Protein AF-A0A1Y2VCK8-F1 (afdb_monomer)

Secondary structure (DSSP, 8-state):
-HHHHH-SSSS-HHHH-TTHHHHHHHHHHH---HHHHHHHHHHHHHHHHHHHHHHHHHTT-S---SSHHHHHHHH--HHHHHHHHHHHHHHHHHHHHHHHHHT-

Nearest PDB structures (foldseek):
  8w7m-assembly1_C  TM=9.340E-01  e=1.234E-04  Saccharomyces cerevisiae S288C
  6skl-assembly1_C  TM=9.310E-01  e=1.724E-04  Saccharomyces cerevisiae S288C
  7pmn-assembly1_C  TM=9.260E-01  e=1.928E-04  Saccharomyces cerevisiae
  8w7s-assembly1_C  TM=9.268E-01  e=3.010E-04  Saccharomyces cerevisiae S288C
  8kg8-assembly1_C  TM=9.090E-01  e=3.010E-04  Saccharomyces cerevisiae S288C

Structure (mmCIF, N/CA/C/O backbone):
data_AF-A0A1Y2VCK8-F1
#
_entry.id   AF-A0A1Y2VCK8-F1
#
loop_
_atom_site.group_PDB
_atom_site.id
_atom_site.type_symbol
_atom_site.label_atom_id
_atom_site.label_alt_id
_atom_site.label_comp_id
_atom_site.label_asym_id
_atom_site.label_entity_id
_atom_site.label_seq_id
_atom_site.pdbx_PDB_ins_code
_atom_site.Cartn_x
_atom_site.Cartn_y
_atom_site.Cartn_z
_atom_site.occupancy
_atom_site.B_iso_or_equiv
_atom_site.auth_seq_id
_atom_site.auth_comp_id
_atom_site.auth_asym_id
_atom_site.auth_atom_id
_atom_site.pdbx_PDB_model_num
ATOM 1 N N . MET A 1 1 ? -9.717 1.922 11.984 1.00 72.38 1 MET A N 1
ATOM 2 C CA . MET A 1 1 ? -9.656 0.465 11.703 1.00 72.38 1 MET A CA 1
ATOM 3 C C . MET A 1 1 ? -10.743 -0.036 10.756 1.00 72.38 1 MET A C 1
ATOM 5 O O . MET A 1 1 ? -10.423 -0.845 9.897 1.00 72.38 1 MET A O 1
ATOM 9 N N . SER A 1 2 ? -11.993 0.435 10.846 1.00 80.75 2 SER A N 1
ATOM 10 C CA . SER A 1 2 ? -13.090 -0.037 9.977 1.00 80.75 2 SER A CA 1
ATOM 11 C C . SER A 1 2 ? -12.827 0.151 8.476 1.00 80.75 2 SER A C 1
ATOM 13 O O . SER A 1 2 ? -13.106 -0.757 7.704 1.00 80.75 2 SER A O 1
ATOM 15 N N . ALA A 1 3 ? -12.199 1.262 8.072 1.00 82.44 3 ALA A N 1
ATOM 16 C CA . ALA A 1 3 ? -11.801 1.486 6.678 1.00 82.44 3 ALA A CA 1
ATOM 17 C C . ALA A 1 3 ? -10.787 0.438 6.175 1.00 82.44 3 ALA A C 1
ATOM 19 O O . ALA A 1 3 ? -10.984 -0.148 5.120 1.00 82.44 3 ALA A O 1
ATOM 20 N N . LEU A 1 4 ? -9.763 0.118 6.979 1.00 82.88 4 LEU A N 1
ATOM 21 C CA . LEU A 1 4 ? -8.759 -0.906 6.645 1.00 82.88 4 LEU A CA 1
ATOM 22 C C . LEU A 1 4 ? -9.349 -2.323 6.603 1.00 82.88 4 LEU A C 1
ATOM 24 O O . LEU A 1 4 ? -8.869 -3.169 5.853 1.00 82.88 4 LEU A O 1
ATOM 28 N N . LYS A 1 5 ? -10.385 -2.589 7.409 1.00 82.94 5 LYS A N 1
ATOM 29 C CA . LYS A 1 5 ? -11.135 -3.851 7.355 1.00 82.94 5 LYS A CA 1
ATOM 30 C C . LYS A 1 5 ? -11.934 -3.987 6.057 1.00 82.94 5 LYS A C 1
ATOM 32 O O . LYS A 1 5 ? -12.003 -5.098 5.534 1.00 82.94 5 LYS A O 1
ATOM 37 N N . ALA A 1 6 ? -12.541 -2.892 5.592 1.00 87.12 6 ALA A N 1
ATOM 38 C CA . ALA A 1 6 ? -13.384 -2.858 4.401 1.00 87.12 6 ALA A CA 1
ATOM 39 C C . ALA A 1 6 ? -12.552 -2.955 3.116 1.00 87.12 6 ALA A C 1
ATOM 41 O O . ALA A 1 6 ? -12.690 -3.926 2.377 1.00 87.12 6 ALA A O 1
ATOM 42 N N . ASP A 1 7 ? -11.655 -1.994 2.891 1.00 84.44 7 ASP A N 1
ATOM 43 C CA . ASP A 1 7 ? -10.712 -2.029 1.778 1.00 84.44 7 ASP A CA 1
ATOM 44 C C . ASP A 1 7 ? -9.388 -1.339 2.157 1.00 84.44 7 ASP A C 1
ATOM 46 O O . ASP A 1 7 ? -9.331 -0.111 2.272 1.00 84.44 7 ASP A O 1
ATOM 50 N N . PRO A 1 8 ? -8.294 -2.101 2.336 1.00 85.69 8 PRO A N 1
ATOM 51 C CA . PRO A 1 8 ? -6.989 -1.534 2.652 1.00 85.69 8 PRO A CA 1
ATOM 52 C C . PRO A 1 8 ? -6.348 -0.765 1.481 1.00 85.69 8 PRO A C 1
ATOM 54 O O . PRO A 1 8 ? -5.394 -0.016 1.700 1.00 85.69 8 PRO A O 1
ATOM 57 N N . ARG A 1 9 ? -6.827 -0.937 0.244 1.00 83.19 9 ARG A N 1
ATOM 58 C CA . ARG A 1 9 ? -6.253 -0.303 -0.957 1.00 83.19 9 ARG A CA 1
ATOM 59 C C . ARG A 1 9 ? -6.696 1.143 -1.115 1.00 83.19 9 ARG A C 1
ATOM 61 O O . ARG A 1 9 ? -5.896 1.987 -1.500 1.00 83.19 9 ARG A O 1
ATOM 68 N N . ALA A 1 10 ? -7.946 1.425 -0.760 1.00 82.88 10 ALA A N 1
ATOM 69 C CA . ALA A 1 10 ? -8.547 2.750 -0.868 1.00 82.88 10 ALA A CA 1
ATOM 70 C C . ALA A 1 10 ? -8.017 3.761 0.168 1.00 82.88 10 ALA A C 1
ATOM 72 O O . ALA A 1 10 ? -8.310 4.950 0.075 1.00 82.88 10 ALA A O 1
ATOM 73 N N . VAL A 1 11 ? -7.256 3.307 1.172 1.00 83.94 11 VAL A N 1
ATOM 74 C CA . VAL A 1 11 ? -6.762 4.164 2.256 1.00 83.94 11 VAL A CA 1
ATOM 75 C C . VAL A 1 11 ? -5.328 4.635 1.966 1.00 83.94 11 VAL A C 1
ATOM 77 O O . VAL A 1 11 ? -4.427 3.795 1.853 1.00 83.94 11 VAL A O 1
ATOM 80 N N . PRO A 1 12 ? -5.065 5.955 1.903 1.00 83.44 12 PRO A N 1
ATOM 81 C CA . PRO A 1 12 ? -3.707 6.486 1.840 1.00 83.44 12 PRO A CA 1
ATOM 82 C C . PRO A 1 12 ? -3.049 6.384 3.223 1.00 83.44 12 PRO A C 1
ATOM 84 O O . PRO A 1 12 ? -3.296 7.193 4.117 1.00 83.44 12 PRO A O 1
ATOM 87 N N . LEU A 1 13 ? -2.213 5.359 3.423 1.00 86.69 13 LEU A N 1
ATOM 88 C CA . LEU A 1 13 ? -1.582 5.096 4.724 1.00 86.69 13 LEU A CA 1
ATOM 89 C C . LEU A 1 13 ? -0.625 6.212 5.145 1.00 86.69 13 LEU A C 1
ATOM 91 O O . LEU A 1 13 ? -0.551 6.531 6.331 1.00 86.69 13 LEU A O 1
ATOM 95 N N . ARG A 1 14 ? 0.052 6.846 4.181 1.00 87.44 14 ARG A N 1
ATOM 96 C CA . ARG A 1 14 ? 0.970 7.956 4.458 1.00 87.44 14 ARG A CA 1
ATOM 97 C C . ARG A 1 14 ? 0.280 9.163 5.098 1.00 87.44 14 ARG A C 1
ATOM 99 O O . ARG A 1 14 ? 0.894 9.807 5.942 1.00 87.44 14 ARG A O 1
ATOM 106 N N . ASP A 1 15 ? -0.981 9.423 4.749 1.00 87.56 15 ASP A N 1
ATOM 107 C CA . ASP A 1 15 ? -1.764 10.523 5.329 1.00 87.56 15 ASP A CA 1
ATOM 108 C C . ASP A 1 15 ? -2.142 10.240 6.799 1.00 87.56 15 ASP A C 1
ATOM 110 O O . ASP A 1 15 ? -2.418 11.164 7.558 1.00 87.56 15 ASP A O 1
ATOM 114 N N . GLN A 1 16 ? -2.136 8.968 7.221 1.00 87.12 16 GLN A N 1
ATOM 115 C CA . GLN A 1 16 ? -2.359 8.568 8.617 1.00 87.12 16 GLN A CA 1
ATOM 116 C C . GLN A 1 16 ? -1.057 8.585 9.427 1.00 87.12 16 GLN A C 1
ATOM 118 O O . GLN A 1 16 ? -1.021 9.066 10.556 1.00 87.12 16 GLN A O 1
ATOM 123 N N . SER A 1 17 ? 0.016 8.019 8.872 1.00 87.88 17 SER A N 1
ATOM 124 C CA . SER A 1 17 ? 1.356 8.054 9.455 1.00 87.88 17 SER A CA 1
ATOM 125 C C . SER A 1 17 ? 2.397 7.669 8.412 1.00 87.88 17 SER A C 1
ATOM 127 O O . SER A 1 17 ? 2.229 6.707 7.663 1.00 87.88 17 SER A O 1
ATOM 129 N N . HIS A 1 18 ? 3.532 8.363 8.423 1.00 89.50 18 HIS A N 1
ATOM 130 C CA . HIS A 1 18 ? 4.657 8.042 7.546 1.00 89.50 18 HIS A CA 1
ATOM 131 C C . HIS A 1 18 ? 5.255 6.654 7.840 1.00 89.50 18 HIS A C 1
ATOM 133 O O . HIS A 1 18 ? 5.775 6.019 6.927 1.00 89.50 18 HIS A O 1
ATOM 139 N N . ASN A 1 19 ? 5.154 6.190 9.092 1.00 90.50 19 ASN A N 1
ATOM 140 C CA . ASN A 1 19 ? 5.698 4.919 9.581 1.00 90.50 19 ASN A CA 1
ATOM 141 C C . ASN A 1 19 ? 4.575 4.026 10.130 1.00 90.50 19 ASN A C 1
ATOM 143 O O . ASN A 1 19 ? 4.687 3.483 11.231 1.00 90.50 19 ASN A O 1
ATOM 147 N N . PHE A 1 2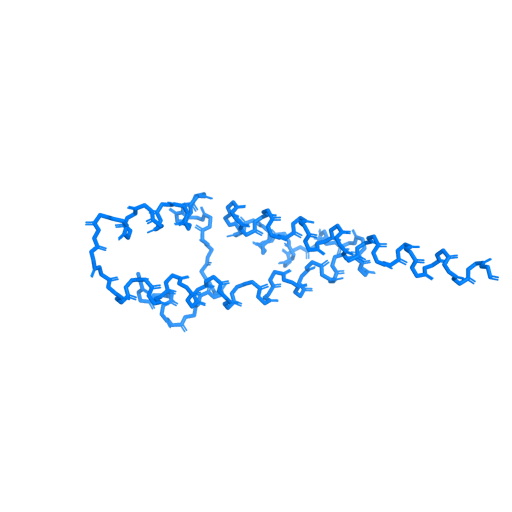0 ? 3.458 3.924 9.406 1.00 91.00 20 PHE A N 1
ATOM 148 C CA . PHE A 1 20 ? 2.237 3.270 9.882 1.00 91.00 20 PHE A CA 1
ATOM 149 C C . PHE A 1 20 ? 2.481 1.840 10.393 1.00 91.00 20 PHE A C 1
ATOM 151 O O . PHE A 1 20 ? 2.067 1.509 11.505 1.00 91.00 20 PHE A O 1
ATOM 158 N N . TYR A 1 21 ? 3.203 1.004 9.636 1.00 90.50 21 TYR A N 1
ATOM 159 C CA . TYR A 1 21 ? 3.480 -0.374 10.058 1.00 90.50 21 TYR A CA 1
ATOM 160 C C . TYR A 1 21 ? 4.506 -0.459 11.188 1.00 90.50 21 TYR A C 1
ATOM 162 O O . TYR A 1 21 ? 4.344 -1.292 12.075 1.00 90.50 21 TYR A O 1
ATOM 170 N N . GLY A 1 22 ? 5.508 0.424 11.208 1.00 90.25 22 GLY A N 1
ATOM 171 C CA . GLY A 1 22 ? 6.483 0.483 12.301 1.00 90.25 22 GLY A CA 1
ATOM 172 C C . GLY A 1 22 ? 5.860 0.924 13.630 1.00 90.25 22 GLY A C 1
ATOM 173 O O . GLY A 1 22 ? 6.194 0.388 14.685 1.00 90.25 22 GLY A O 1
ATOM 174 N N . LEU A 1 23 ? 4.912 1.864 13.588 1.00 87.81 23 LEU A N 1
ATOM 175 C CA . LEU A 1 23 ? 4.125 2.245 14.760 1.00 87.81 23 LEU A CA 1
ATOM 176 C C . LEU A 1 23 ? 3.184 1.108 15.176 1.00 87.81 23 LEU A C 1
ATOM 178 O O . LEU A 1 23 ? 3.124 0.763 16.354 1.00 87.81 23 LEU A O 1
ATOM 182 N N . GLY A 1 24 ? 2.500 0.493 14.208 1.00 86.56 24 GLY A N 1
ATOM 183 C CA . GLY A 1 24 ? 1.605 -0.637 14.443 1.00 86.56 24 GLY A CA 1
ATOM 184 C C . GLY A 1 24 ? 2.311 -1.834 15.080 1.00 86.56 24 GLY A C 1
ATOM 185 O O . GLY A 1 24 ? 1.772 -2.421 16.011 1.00 86.56 24 GLY A O 1
ATOM 186 N N . SER A 1 25 ? 3.533 -2.167 14.654 1.00 87.62 25 SER A N 1
ATOM 187 C CA . SER A 1 25 ? 4.297 -3.270 15.247 1.00 87.62 25 SER A CA 1
ATOM 188 C C . SER A 1 25 ? 4.673 -2.989 16.701 1.00 87.62 25 SER A C 1
ATOM 190 O O . SER A 1 25 ? 4.488 -3.849 17.550 1.00 87.62 25 SER A O 1
ATOM 192 N N . ARG A 1 26 ? 5.122 -1.765 17.014 1.00 88.19 26 ARG A N 1
ATOM 193 C CA . ARG A 1 26 ? 5.441 -1.371 18.397 1.00 88.19 26 ARG A CA 1
ATOM 194 C C . ARG A 1 26 ? 4.206 -1.316 19.286 1.00 88.19 26 ARG A C 1
ATOM 196 O O . ARG A 1 26 ? 4.279 -1.668 20.455 1.00 88.19 26 ARG A O 1
ATOM 203 N N . MET A 1 27 ? 3.075 -0.883 18.737 1.00 85.25 27 MET A N 1
ATOM 204 C CA . MET A 1 27 ? 1.802 -0.888 19.451 1.00 85.25 27 MET A CA 1
ATOM 205 C C . MET A 1 27 ? 1.362 -2.319 19.783 1.00 85.25 27 MET A C 1
ATOM 207 O O . MET A 1 27 ? 0.909 -2.567 20.893 1.00 85.25 27 MET A O 1
ATOM 211 N N . LEU A 1 28 ? 1.546 -3.268 18.863 1.00 84.19 28 LEU A N 1
ATOM 212 C CA . LEU A 1 28 ? 1.245 -4.684 19.098 1.00 84.19 28 LEU A CA 1
ATOM 213 C C . LEU A 1 28 ? 2.144 -5.339 20.155 1.00 84.19 28 LEU A C 1
ATOM 215 O O . LEU A 1 28 ? 1.700 -6.275 20.810 1.00 84.19 28 LEU A O 1
ATOM 219 N N . ASP A 1 29 ? 3.374 -4.851 20.341 1.00 84.62 29 ASP A N 1
ATOM 220 C CA . ASP A 1 29 ? 4.253 -5.323 21.422 1.00 84.62 29 ASP A CA 1
ATOM 221 C C . ASP A 1 29 ? 3.714 -4.931 22.814 1.00 84.62 29 ASP A C 1
ATOM 223 O O . ASP A 1 29 ? 4.036 -5.574 23.810 1.00 84.62 29 ASP A O 1
ATOM 227 N N . VAL A 1 30 ? 2.910 -3.862 22.888 1.00 85.94 30 VAL A N 1
ATOM 228 C CA . VAL A 1 30 ? 2.369 -3.304 24.140 1.00 85.94 30 VAL A CA 1
ATOM 229 C C . VAL A 1 30 ? 0.925 -3.748 24.387 1.00 85.94 30 VAL A C 1
ATOM 231 O O . VAL A 1 30 ? 0.530 -3.954 25.533 1.00 85.94 30 VAL A O 1
ATOM 234 N N . PHE A 1 31 ? 0.132 -3.901 23.326 1.00 78.94 31 PHE A N 1
ATOM 235 C CA . PHE A 1 31 ? -1.281 -4.267 23.392 1.00 78.94 31 PHE A CA 1
ATOM 236 C C . PHE A 1 31 ? -1.515 -5.631 22.733 1.00 78.94 31 PHE A C 1
ATOM 238 O O . PHE A 1 31 ? -1.333 -5.785 21.525 1.00 78.94 31 PHE A O 1
ATOM 245 N N . GLU A 1 32 ? -2.011 -6.612 23.493 1.00 76.94 32 GLU A N 1
ATOM 246 C CA . GLU A 1 32 ? -2.328 -7.964 22.994 1.00 76.94 32 GLU A CA 1
ATOM 247 C C . GLU A 1 32 ? -3.643 -8.034 22.182 1.00 76.94 32 GLU A C 1
ATOM 249 O O . GLU A 1 32 ? -4.444 -8.968 22.288 1.00 76.94 32 GLU A O 1
ATOM 254 N N . GLU A 1 33 ? -3.889 -7.054 21.315 1.00 83.81 33 GLU A N 1
ATOM 255 C CA . GLU A 1 33 ? -5.076 -7.018 20.462 1.00 83.81 33 GLU A CA 1
ATOM 256 C C . GLU A 1 33 ? -4.872 -7.849 19.188 1.00 83.81 33 GLU A C 1
ATOM 258 O O . GLU A 1 33 ? -4.473 -7.367 18.120 1.00 83.81 33 GLU A O 1
ATOM 263 N N . ARG A 1 34 ? -5.195 -9.145 19.284 1.00 84.19 34 ARG A N 1
ATOM 264 C CA . ARG A 1 34 ? -5.077 -10.110 18.171 1.00 84.19 34 ARG A CA 1
ATOM 265 C C . ARG A 1 34 ? -5.808 -9.667 16.903 1.00 84.19 34 ARG A C 1
ATOM 267 O O . ARG A 1 34 ? -5.350 -9.955 15.796 1.00 84.19 34 ARG A O 1
ATOM 274 N N . GLU A 1 35 ? -6.925 -8.964 17.060 1.00 86.88 35 GLU A N 1
ATOM 275 C CA . GLU A 1 35 ? -7.720 -8.460 15.944 1.00 86.88 35 GLU A CA 1
ATOM 276 C C . GLU A 1 35 ? -6.974 -7.376 15.150 1.00 86.88 35 GLU A C 1
ATOM 278 O O . GLU A 1 35 ? -6.893 -7.454 13.923 1.00 86.88 35 GLU A O 1
ATOM 283 N N . ILE A 1 36 ? -6.346 -6.415 15.835 1.00 85.06 36 ILE A N 1
ATOM 284 C CA . ILE A 1 36 ? -5.507 -5.378 15.213 1.00 85.06 36 ILE A CA 1
ATOM 285 C C . ILE A 1 36 ? -4.350 -6.017 14.447 1.00 85.06 36 ILE A C 1
ATOM 287 O O . ILE A 1 36 ? -4.068 -5.648 13.305 1.00 85.06 36 ILE A O 1
ATOM 291 N N . CYS A 1 37 ? -3.736 -7.038 15.041 1.00 85.81 37 CYS A N 1
ATOM 292 C CA . CYS A 1 37 ? -2.634 -7.781 14.445 1.00 85.81 37 CYS A CA 1
ATOM 293 C C . CYS A 1 37 ? -3.047 -8.508 13.151 1.00 85.81 37 CYS A C 1
ATOM 295 O O . CYS 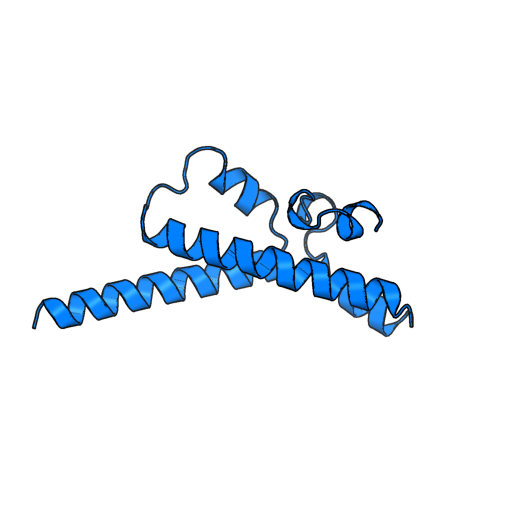A 1 37 ? -2.297 -8.565 12.172 1.00 85.81 37 CYS A O 1
ATOM 297 N N . ALA A 1 38 ? -4.260 -9.067 13.114 1.00 88.56 38 ALA A N 1
ATOM 298 C CA . ALA A 1 38 ? -4.820 -9.678 11.910 1.00 88.56 38 ALA A CA 1
ATOM 299 C C . ALA A 1 38 ? -5.110 -8.637 10.817 1.00 88.56 38 ALA A C 1
ATOM 301 O O . ALA A 1 38 ? -4.776 -8.871 9.654 1.00 88.56 38 ALA A O 1
ATOM 302 N N . ILE A 1 39 ? -5.670 -7.481 11.190 1.00 90.38 39 ILE A N 1
ATOM 303 C CA . ILE A 1 39 ? -5.958 -6.388 10.253 1.00 90.38 39 ILE A CA 1
ATOM 304 C C . ILE A 1 39 ? -4.657 -5.887 9.639 1.00 90.38 39 ILE A C 1
ATOM 306 O O . ILE A 1 39 ? -4.531 -5.951 8.425 1.00 90.38 39 ILE A O 1
ATOM 310 N N . LEU A 1 40 ? -3.666 -5.488 10.444 1.00 89.19 40 LEU A N 1
ATOM 311 C CA . LEU A 1 40 ? -2.392 -4.946 9.956 1.00 89.19 40 LEU A CA 1
ATOM 312 C C . LEU A 1 40 ? -1.686 -5.891 8.975 1.00 89.19 40 LEU A C 1
ATOM 314 O O . LEU A 1 40 ? -1.248 -5.449 7.909 1.00 89.19 40 LEU A O 1
ATOM 318 N N . ARG A 1 41 ? -1.643 -7.195 9.284 1.00 88.81 41 ARG A N 1
ATOM 319 C CA . ARG A 1 41 ? -1.085 -8.211 8.376 1.00 88.81 41 ARG A CA 1
ATOM 320 C C . ARG A 1 41 ? -1.869 -8.306 7.071 1.00 88.81 41 ARG A C 1
ATOM 322 O O . ARG A 1 41 ? -1.261 -8.296 6.002 1.00 88.81 41 ARG A O 1
ATOM 329 N N . LYS A 1 42 ? -3.204 -8.361 7.136 1.00 90.94 42 LYS A N 1
ATOM 330 C CA . LYS A 1 42 ? -4.061 -8.394 5.942 1.00 90.94 42 LYS A CA 1
ATOM 331 C C . LYS A 1 42 ? -3.861 -7.144 5.082 1.00 90.94 42 LYS A C 1
ATOM 333 O O . LYS A 1 42 ? -3.740 -7.273 3.863 1.00 90.94 42 LYS A O 1
ATOM 338 N N . THR A 1 43 ? -3.789 -5.964 5.700 1.00 91.50 43 THR A N 1
ATOM 339 C CA . THR A 1 43 ? -3.540 -4.687 5.020 1.00 91.50 43 THR A CA 1
ATOM 340 C C . THR A 1 43 ? -2.225 -4.745 4.250 1.00 91.50 43 THR A C 1
ATOM 342 O O . THR A 1 43 ? -2.213 -4.473 3.053 1.00 91.50 43 THR A O 1
ATOM 345 N N . PHE A 1 44 ? -1.142 -5.158 4.918 1.00 90.56 44 PHE A N 1
ATOM 346 C CA . PHE A 1 44 ? 0.192 -5.225 4.321 1.00 90.56 44 PHE A CA 1
ATOM 347 C C . PHE A 1 44 ? 0.248 -6.200 3.142 1.00 90.56 44 PHE A C 1
ATOM 349 O O . PHE A 1 44 ? 0.685 -5.828 2.059 1.00 90.56 44 PHE A O 1
ATOM 356 N N . VAL A 1 45 ? -0.259 -7.427 3.309 1.00 91.75 45 VAL A N 1
ATOM 357 C CA . VAL A 1 45 ? -0.245 -8.438 2.235 1.00 91.75 45 VAL A CA 1
ATOM 358 C C . VAL A 1 45 ? -1.075 -7.987 1.032 1.00 91.75 45 VAL A C 1
ATOM 360 O O . VAL A 1 45 ? -0.632 -8.126 -0.105 1.00 91.75 45 VAL A O 1
ATOM 363 N N . THR A 1 46 ? -2.259 -7.414 1.267 1.00 92.06 46 THR A N 1
ATOM 364 C CA . THR A 1 46 ? -3.147 -6.971 0.180 1.00 92.06 46 THR A CA 1
ATOM 365 C C . THR A 1 46 ? -2.505 -5.856 -0.642 1.00 92.06 46 THR A C 1
ATOM 367 O O . THR A 1 46 ? -2.531 -5.907 -1.870 1.00 92.06 46 THR A O 1
ATOM 370 N N . ARG A 1 47 ? -1.884 -4.881 0.031 1.00 91.62 47 ARG A N 1
ATOM 371 C CA . ARG A 1 47 ? -1.225 -3.741 -0.617 1.00 91.62 47 ARG A CA 1
ATOM 372 C C . ARG A 1 47 ? 0.114 -4.119 -1.251 1.00 91.62 47 ARG A C 1
ATOM 374 O O . ARG A 1 47 ? 0.459 -3.577 -2.296 1.00 91.62 47 ARG A O 1
ATOM 381 N N . ALA A 1 48 ? 0.834 -5.101 -0.703 1.00 90.94 48 ALA A N 1
ATOM 382 C CA . ALA A 1 48 ? 2.072 -5.620 -1.287 1.00 90.94 48 ALA A CA 1
ATOM 383 C C . ALA A 1 48 ? 1.871 -6.189 -2.703 1.00 90.94 48 ALA A C 1
ATOM 385 O O . ALA A 1 48 ? 2.739 -6.021 -3.560 1.00 90.94 48 ALA A O 1
ATOM 386 N N . VAL A 1 49 ? 0.718 -6.814 -2.972 1.00 89.88 49 VAL A N 1
ATOM 387 C CA . VAL A 1 49 ? 0.359 -7.286 -4.322 1.00 89.88 49 VAL A CA 1
ATOM 388 C C . VAL A 1 49 ? 0.261 -6.114 -5.300 1.00 89.88 49 VAL A C 1
ATOM 390 O O . VAL A 1 49 ? 0.808 -6.184 -6.402 1.00 89.8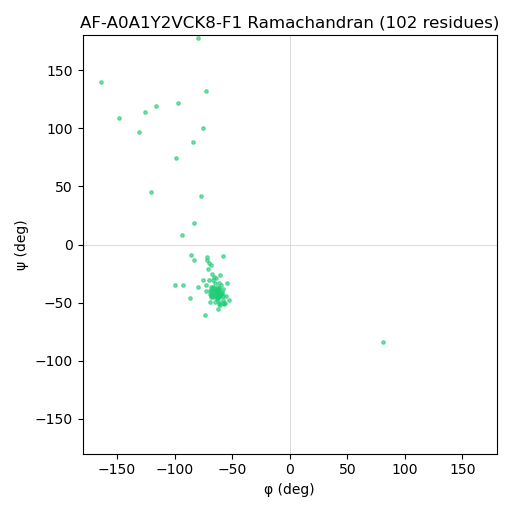8 49 VAL A O 1
ATOM 393 N N . ASP 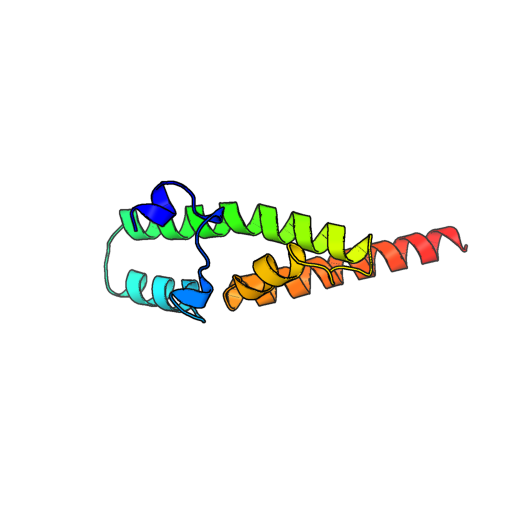A 1 50 ? -0.376 -5.018 -4.888 1.00 88.12 50 ASP A N 1
ATOM 394 C CA . ASP A 1 50 ? -0.513 -3.831 -5.732 1.00 88.12 50 ASP A CA 1
ATOM 395 C C . ASP A 1 50 ? 0.840 -3.144 -5.933 1.00 88.12 50 ASP A C 1
ATOM 397 O O . ASP A 1 50 ? 1.165 -2.748 -7.051 1.00 88.12 50 ASP A O 1
ATOM 401 N N . ILE A 1 51 ? 1.673 -3.070 -4.890 1.00 89.75 51 ILE A N 1
ATOM 402 C CA . ILE A 1 51 ? 3.047 -2.552 -4.974 1.00 89.75 51 ILE A CA 1
ATOM 403 C C . ILE A 1 51 ? 3.858 -3.346 -6.000 1.00 89.75 51 ILE A C 1
ATOM 405 O O . ILE A 1 51 ? 4.496 -2.747 -6.864 1.00 89.75 51 ILE A O 1
ATOM 409 N N . ALA A 1 52 ? 3.808 -4.679 -5.953 1.00 86.94 52 ALA A N 1
ATOM 410 C CA . ALA A 1 52 ? 4.515 -5.529 -6.908 1.00 86.94 52 ALA A CA 1
ATOM 411 C C . ALA A 1 52 ? 4.014 -5.325 -8.348 1.00 86.94 52 ALA A C 1
ATOM 413 O O . ALA A 1 52 ? 4.813 -5.286 -9.287 1.00 86.94 52 ALA A O 1
ATOM 414 N N . LEU A 1 53 ? 2.700 -5.154 -8.530 1.00 86.31 53 LEU A N 1
ATOM 415 C CA . LEU A 1 53 ? 2.108 -4.868 -9.835 1.00 86.31 53 LEU A CA 1
ATOM 416 C C . LEU A 1 53 ? 2.592 -3.520 -10.393 1.00 86.31 53 LEU A C 1
ATOM 418 O O . LEU A 1 53 ? 2.983 -3.451 -11.559 1.00 86.31 53 LEU A O 1
ATOM 422 N N . HIS A 1 54 ? 2.600 -2.468 -9.571 1.00 85.25 54 HIS A N 1
ATOM 423 C CA . HIS A 1 54 ? 3.072 -1.140 -9.973 1.00 85.25 54 HIS A CA 1
ATOM 424 C C . HIS A 1 54 ? 4.584 -1.124 -10.218 1.00 85.25 54 HIS A C 1
ATOM 426 O O . HIS A 1 54 ? 5.028 -0.540 -11.203 1.00 85.25 54 HIS A O 1
ATOM 432 N N . ALA A 1 55 ? 5.372 -1.821 -9.397 1.00 84.94 55 ALA A N 1
ATOM 433 C CA . ALA A 1 55 ? 6.820 -1.930 -9.570 1.00 84.94 55 ALA A CA 1
ATOM 434 C C . ALA A 1 55 ? 7.198 -2.594 -10.905 1.00 84.94 55 ALA A C 1
ATOM 436 O O . ALA A 1 55 ? 8.132 -2.146 -11.575 1.00 84.94 55 ALA A O 1
ATOM 437 N N . ARG A 1 56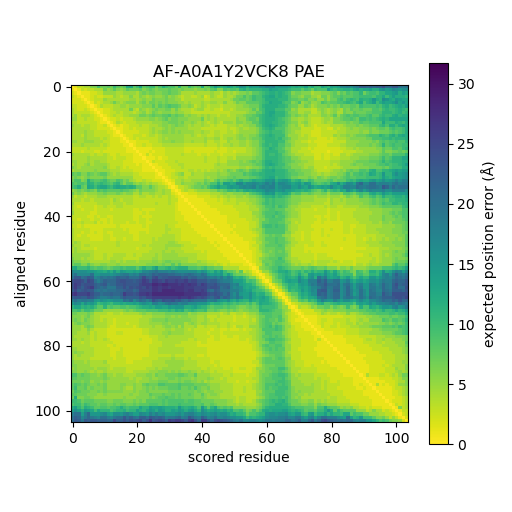 ? 6.438 -3.619 -11.322 1.00 78.06 56 ARG A N 1
ATOM 438 C CA . ARG A 1 56 ? 6.611 -4.275 -12.626 1.00 78.06 56 ARG A CA 1
ATOM 439 C C . ARG A 1 56 ? 6.238 -3.370 -13.796 1.00 78.06 56 ARG A C 1
ATOM 441 O O . ARG A 1 56 ? 6.981 -3.311 -14.771 1.00 78.06 56 ARG A O 1
ATOM 448 N N . LYS A 1 57 ? 5.109 -2.661 -13.699 1.00 75.25 57 LYS A N 1
ATOM 449 C CA . LYS A 1 57 ? 4.656 -1.717 -14.736 1.00 75.25 57 LYS A CA 1
ATOM 450 C C . LYS A 1 57 ? 5.624 -0.544 -14.904 1.00 75.25 57 LYS A C 1
ATOM 452 O O . LYS A 1 57 ? 5.945 -0.195 -16.032 1.00 75.25 57 LYS A O 1
ATOM 457 N N . ALA A 1 58 ? 6.183 -0.038 -13.806 1.00 62.91 58 ALA A N 1
ATOM 458 C CA . ALA A 1 58 ? 7.198 1.013 -13.826 1.00 62.91 58 ALA A CA 1
ATOM 459 C C . ALA A 1 58 ? 8.483 0.624 -14.587 1.00 62.91 58 ALA A C 1
ATOM 461 O O . ALA A 1 58 ? 9.179 1.491 -15.095 1.00 62.91 58 ALA A O 1
ATOM 462 N N . GLY A 1 59 ? 8.825 -0.668 -14.680 1.00 54.41 59 GLY A N 1
ATOM 463 C CA . GLY A 1 59 ? 9.947 -1.139 -15.512 1.00 54.41 59 GLY A CA 1
ATOM 464 C C . GLY A 1 59 ? 9.596 -1.342 -16.998 1.00 54.41 59 GLY A C 1
ATOM 465 O O . GLY A 1 59 ? 10.488 -1.534 -17.833 1.00 54.41 59 GLY A O 1
ATOM 466 N N . ALA A 1 60 ? 8.302 -1.345 -17.334 1.00 48.41 60 ALA A N 1
ATOM 467 C CA . ALA A 1 60 ? 7.792 -1.519 -18.694 1.00 48.41 60 ALA A CA 1
ATOM 468 C C . ALA A 1 60 ? 7.568 -0.176 -19.406 1.00 48.41 60 ALA A C 1
ATOM 470 O O . ALA A 1 60 ? 7.809 -0.078 -20.605 1.00 48.41 60 ALA A O 1
ATOM 471 N N . THR A 1 61 ? 7.162 0.848 -18.6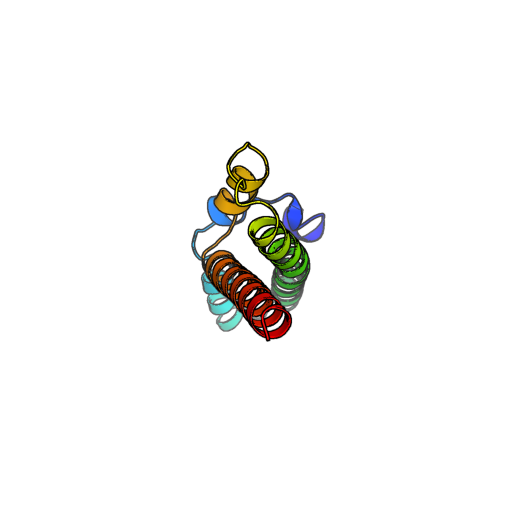61 1.00 46.16 61 THR A N 1
ATOM 472 C CA . THR A 1 61 ? 7.007 2.227 -19.125 1.00 46.16 61 THR A CA 1
ATOM 473 C C . THR A 1 61 ? 7.822 3.122 -18.202 1.00 46.16 61 THR A C 1
ATOM 475 O O . THR A 1 61 ? 7.482 3.251 -17.029 1.00 46.16 61 THR A O 1
ATOM 478 N N . GLU A 1 62 ? 8.881 3.751 -18.721 1.00 48.88 62 GLU A N 1
ATOM 479 C CA . GLU A 1 62 ? 9.668 4.782 -18.009 1.00 48.88 62 GLU A CA 1
ATOM 480 C C . GLU A 1 62 ? 8.805 5.980 -17.564 1.00 48.88 62 GLU A C 1
ATOM 482 O O . GLU A 1 62 ? 9.232 6.812 -16.770 1.00 48.88 62 GLU A O 1
ATOM 487 N N . ASP A 1 63 ? 7.561 6.024 -18.036 1.00 46.75 63 ASP A N 1
ATOM 488 C CA . ASP A 1 63 ? 6.560 7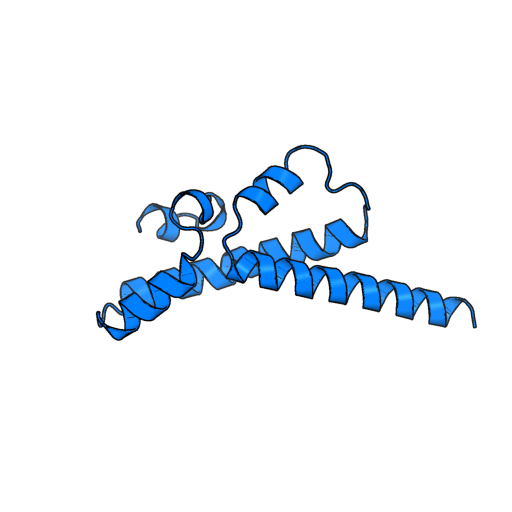.033 -17.760 1.00 46.75 63 ASP A CA 1
ATOM 489 C C . ASP A 1 63 ? 5.581 6.565 -16.664 1.00 46.75 63 ASP A C 1
ATOM 491 O O . ASP A 1 63 ? 4.435 6.195 -16.911 1.00 46.75 63 ASP A O 1
ATOM 495 N N . MET A 1 64 ? 6.037 6.553 -15.410 1.00 50.19 64 MET A N 1
ATOM 496 C CA . MET A 1 64 ? 5.132 6.552 -14.243 1.00 50.19 64 MET A CA 1
ATOM 497 C C . MET A 1 64 ? 4.657 7.981 -13.901 1.00 50.19 64 MET A C 1
ATOM 499 O O . MET A 1 64 ? 4.213 8.226 -12.780 1.00 50.19 64 MET A O 1
ATOM 503 N N . GLY A 1 65 ? 4.778 8.921 -14.845 1.00 45.25 65 GLY A N 1
ATOM 504 C CA . GLY A 1 65 ? 4.710 10.363 -14.619 1.00 45.25 65 GLY A CA 1
ATOM 505 C C . GLY A 1 65 ? 3.349 11.032 -14.802 1.00 45.25 65 GLY A C 1
ATOM 506 O O . GLY A 1 65 ? 3.300 12.255 -14.778 1.00 45.25 65 GLY A O 1
ATOM 507 N N . VAL A 1 66 ? 2.236 10.308 -14.990 1.00 43.38 66 VAL A N 1
ATOM 508 C CA . VAL A 1 66 ? 0.936 10.983 -15.187 1.00 43.38 66 VAL A CA 1
ATOM 509 C C . VAL A 1 66 ? -0.164 10.409 -14.287 1.00 43.38 66 VAL A C 1
ATOM 511 O O . VAL A 1 66 ? -0.812 9.408 -14.595 1.00 43.38 66 VAL A O 1
ATOM 514 N N . GLY A 1 67 ? -0.384 11.077 -13.149 1.00 56.25 67 GLY A N 1
ATOM 515 C CA . GLY A 1 67 ? -1.598 10.996 -12.326 1.00 56.25 67 GLY A CA 1
ATOM 516 C C . GLY A 1 67 ? -1.677 9.790 -11.387 1.00 56.25 67 GLY A C 1
ATOM 517 O O . GLY A 1 67 ? -1.336 9.877 -10.211 1.00 56.25 67 GLY A O 1
ATOM 518 N N . THR A 1 68 ? -2.130 8.637 -11.884 1.00 60.84 68 THR A N 1
ATOM 519 C CA . THR A 1 68 ? -2.477 7.485 -11.023 1.00 60.84 68 THR A CA 1
ATOM 520 C C . THR A 1 68 ? -1.275 6.808 -10.362 1.00 60.84 68 THR A C 1
ATOM 522 O O . THR A 1 68 ? -1.397 6.272 -9.261 1.00 60.84 68 THR A O 1
ATOM 525 N N . GLY A 1 69 ? -0.109 6.824 -11.017 1.00 68.56 69 GLY A N 1
ATOM 526 C CA . GLY A 1 69 ? 1.128 6.276 -10.453 1.00 68.56 69 GLY A CA 1
ATOM 527 C C . GLY A 1 69 ? 1.695 7.158 -9.340 1.00 68.56 69 GLY A C 1
ATOM 528 O O . GLY A 1 69 ? 2.129 6.646 -8.309 1.00 68.56 69 GLY A O 1
ATOM 529 N N . GLU A 1 70 ? 1.632 8.477 -9.515 1.00 74.75 70 GLU A N 1
ATOM 530 C CA . GLU A 1 70 ? 2.116 9.447 -8.532 1.00 74.75 70 GLU A CA 1
ATOM 531 C C . GLU A 1 70 ? 1.260 9.455 -7.268 1.00 74.75 70 GLU A C 1
ATOM 533 O O . GLU A 1 70 ? 1.812 9.416 -6.169 1.00 74.75 70 GLU A O 1
ATOM 538 N N . ASP A 1 71 ? -0.067 9.414 -7.401 1.00 80.00 71 ASP A N 1
ATOM 539 C CA . ASP A 1 71 ? -0.972 9.334 -6.250 1.00 80.00 71 ASP A CA 1
ATOM 540 C C . ASP A 1 71 ? -0.781 8.037 -5.457 1.00 80.00 71 ASP A C 1
ATOM 542 O O . ASP A 1 71 ? -0.741 8.058 -4.221 1.00 80.00 71 ASP A O 1
ATOM 546 N N . PHE A 1 72 ? -0.574 6.913 -6.154 1.00 83.00 72 PHE A N 1
ATOM 547 C CA . PHE A 1 72 ? -0.236 5.642 -5.518 1.00 83.00 72 PHE A CA 1
ATOM 548 C C . PHE A 1 72 ? 1.078 5.747 -4.736 1.00 83.00 72 PHE A C 1
ATOM 550 O O . PHE A 1 72 ? 1.110 5.441 -3.543 1.00 83.00 72 PHE A O 1
ATOM 557 N N . LEU A 1 73 ? 2.148 6.238 -5.375 1.00 83.75 73 LEU A N 1
ATOM 558 C CA . LEU A 1 73 ? 3.457 6.412 -4.741 1.00 83.75 73 LEU A CA 1
ATOM 559 C C . LEU A 1 73 ? 3.403 7.399 -3.573 1.00 83.75 73 LEU A C 1
ATOM 561 O O . LEU A 1 73 ? 4.049 7.168 -2.545 1.00 83.75 73 LEU A O 1
ATOM 565 N N . ARG A 1 74 ? 2.622 8.478 -3.692 1.00 85.38 74 ARG A N 1
ATOM 566 C CA . ARG A 1 74 ? 2.390 9.453 -2.624 1.00 85.38 74 ARG A CA 1
ATOM 567 C C . ARG A 1 74 ? 1.719 8.787 -1.428 1.00 85.38 74 ARG A C 1
ATOM 569 O O . ARG A 1 74 ? 2.159 9.040 -0.314 1.00 85.38 74 ARG A O 1
ATOM 576 N N . GLY A 1 75 ? 0.754 7.895 -1.644 1.00 86.44 75 GLY A N 1
ATOM 577 C CA . GLY A 1 75 ? 0.034 7.182 -0.585 1.00 86.44 75 GLY A CA 1
ATOM 578 C C . GLY A 1 75 ? 0.835 6.108 0.166 1.00 86.44 75 GLY A C 1
ATOM 579 O O . GLY A 1 75 ? 0.380 5.672 1.228 1.00 86.44 75 GLY A O 1
ATOM 580 N N . LEU A 1 76 ? 2.005 5.692 -0.341 1.00 89.44 76 LEU A N 1
ATOM 581 C CA . LEU A 1 76 ? 2.842 4.665 0.292 1.00 89.44 76 LEU A CA 1
ATOM 582 C C . LEU A 1 76 ? 3.540 5.178 1.558 1.00 89.44 76 LEU A C 1
ATOM 584 O O . LEU A 1 76 ? 4.203 6.230 1.556 1.00 89.44 76 LEU A O 1
ATOM 588 N N . GLU A 1 77 ? 3.451 4.382 2.618 1.00 92.31 77 GLU A N 1
ATOM 589 C CA . GLU A 1 77 ? 4.246 4.568 3.835 1.00 92.31 77 GLU A CA 1
ATOM 590 C C . GLU A 1 77 ? 5.685 4.023 3.658 1.00 92.31 77 GLU A C 1
ATOM 592 O O . GLU A 1 77 ? 6.051 3.550 2.578 1.00 92.31 77 GLU A O 1
ATOM 597 N N . GLU A 1 78 ? 6.556 4.165 4.658 1.00 90.94 78 GLU A N 1
ATOM 598 C CA . GLU A 1 78 ? 7.995 3.918 4.487 1.00 90.94 78 GLU A CA 1
ATOM 599 C C . GLU A 1 78 ? 8.375 2.463 4.157 1.00 90.94 78 GLU A C 1
ATOM 601 O O . GLU A 1 78 ? 9.175 2.240 3.244 1.00 90.94 78 GLU A O 1
ATOM 606 N N . TRP A 1 79 ? 7.814 1.455 4.829 1.00 91.75 79 TRP A N 1
ATOM 607 C CA . TRP A 1 79 ? 8.102 0.052 4.494 1.00 91.75 79 TRP A CA 1
ATOM 608 C C . TRP A 1 79 ? 7.615 -0.299 3.083 1.00 91.75 79 TRP A C 1
ATOM 610 O O . TRP A 1 79 ? 8.328 -0.968 2.332 1.00 91.75 79 TRP A O 1
ATOM 620 N N . GLU A 1 80 ? 6.442 0.191 2.689 1.00 90.69 80 GLU A N 1
ATOM 621 C CA . GLU A 1 80 ? 5.876 0.043 1.348 1.00 90.69 80 GLU A CA 1
ATOM 622 C C . GLU A 1 80 ? 6.755 0.698 0.279 1.00 90.69 80 GLU A C 1
ATOM 624 O O . GLU A 1 80 ? 6.952 0.126 -0.794 1.00 90.69 80 GLU A O 1
ATOM 629 N N . ARG A 1 81 ? 7.354 1.857 0.574 1.00 90.38 81 ARG A N 1
ATOM 630 C CA . ARG A 1 81 ? 8.319 2.517 -0.320 1.00 90.38 81 ARG A CA 1
ATOM 631 C C . ARG A 1 81 ? 9.605 1.726 -0.468 1.00 90.38 81 ARG A C 1
ATOM 633 O O . ARG A 1 81 ? 10.111 1.595 -1.583 1.00 90.38 81 ARG A O 1
ATOM 640 N N . ILE A 1 82 ? 10.136 1.191 0.630 1.00 91.06 82 ILE A N 1
ATOM 641 C CA . ILE A 1 82 ? 11.310 0.311 0.590 1.00 91.06 82 ILE A CA 1
ATOM 642 C C . ILE A 1 82 ? 10.997 -0.933 -0.249 1.00 91.06 82 ILE A C 1
ATOM 644 O O . ILE A 1 82 ? 11.811 -1.321 -1.090 1.00 91.06 82 ILE A O 1
ATOM 648 N N . LEU A 1 83 ? 9.818 -1.532 -0.059 1.00 91.12 83 LEU A N 1
ATOM 649 C CA . LEU A 1 83 ? 9.365 -2.689 -0.828 1.00 91.12 83 LEU A CA 1
A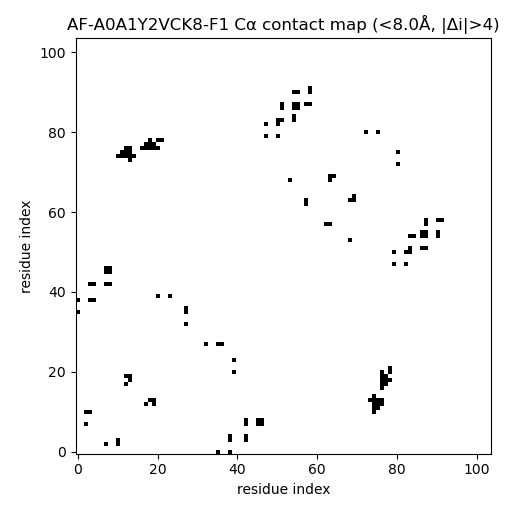TOM 650 C C . LEU A 1 83 ? 9.226 -2.357 -2.320 1.00 91.12 83 LEU A C 1
ATOM 652 O O . LEU A 1 83 ? 9.722 -3.114 -3.152 1.00 91.12 83 LEU A O 1
ATOM 656 N N . PHE A 1 84 ? 8.617 -1.215 -2.654 1.00 90.62 84 PHE A N 1
ATOM 657 C CA . PHE A 1 84 ? 8.476 -0.743 -4.031 1.00 90.62 84 PHE A CA 1
ATOM 658 C C . PHE A 1 84 ? 9.837 -0.578 -4.713 1.00 90.62 84 PHE A C 1
ATOM 660 O O . PHE A 1 84 ? 10.039 -1.133 -5.792 1.00 90.62 84 PHE A O 1
ATOM 667 N N . ARG A 1 85 ? 10.786 0.123 -4.072 1.00 89.31 85 ARG A N 1
ATOM 668 C CA . ARG A 1 85 ? 12.140 0.338 -4.615 1.00 89.31 85 ARG A CA 1
ATOM 669 C C . ARG A 1 85 ? 12.834 -0.989 -4.920 1.00 89.31 85 ARG A C 1
ATOM 671 O O . ARG A 1 85 ? 13.258 -1.203 -6.050 1.00 89.31 85 ARG A O 1
ATOM 678 N N . LYS A 1 86 ? 12.845 -1.917 -3.958 1.00 90.75 86 LYS A N 1
ATOM 679 C CA . LYS A 1 86 ? 13.456 -3.246 -4.131 1.00 90.75 86 LYS A CA 1
ATOM 680 C C . LYS A 1 86 ? 12.795 -4.058 -5.247 1.00 90.75 86 LYS A C 1
ATOM 682 O O . LYS A 1 86 ? 13.484 -4.692 -6.040 1.00 90.75 86 LYS A O 1
ATOM 687 N N . ALA A 1 87 ? 11.463 -4.050 -5.317 1.00 88.75 87 ALA A N 1
ATOM 688 C CA . ALA A 1 87 ? 10.727 -4.770 -6.355 1.00 88.75 87 ALA A CA 1
ATOM 689 C C . ALA A 1 87 ? 10.975 -4.178 -7.753 1.00 88.75 87 ALA A C 1
ATOM 691 O O . ALA A 1 87 ? 11.089 -4.918 -8.736 1.00 88.75 87 ALA A O 1
ATOM 692 N N . HIS A 1 88 ? 11.078 -2.852 -7.840 1.00 87.00 88 HIS A N 1
ATOM 693 C CA . HIS A 1 88 ? 11.349 -2.141 -9.081 1.00 87.00 88 HIS A CA 1
ATOM 694 C C . HIS A 1 88 ? 12.778 -2.400 -9.573 1.00 87.00 88 HIS A C 1
ATOM 696 O O . HIS A 1 88 ? 12.958 -2.830 -10.712 1.00 87.00 88 HIS A O 1
ATOM 702 N N . GLU A 1 89 ? 13.775 -2.246 -8.698 1.00 87.44 89 GLU A N 1
ATOM 703 C CA . GLU A 1 89 ? 15.181 -2.559 -8.989 1.00 87.44 89 GLU A CA 1
ATOM 704 C C . GLU A 1 89 ? 15.356 -4.022 -9.414 1.00 87.44 89 GLU A C 1
ATOM 706 O O . GLU A 1 89 ? 16.008 -4.298 -10.420 1.00 87.44 89 GLU A O 1
ATOM 711 N N . GLY A 1 90 ? 14.705 -4.961 -8.717 1.00 86.81 90 GLY A N 1
ATOM 712 C CA . GLY A 1 90 ? 14.739 -6.380 -9.074 1.00 86.81 90 GLY A CA 1
ATOM 713 C C . GLY A 1 90 ? 14.133 -6.670 -10.452 1.00 86.81 90 GLY A C 1
ATOM 714 O O . GLY A 1 90 ? 14.674 -7.473 -11.213 1.00 86.81 90 GLY A O 1
ATOM 715 N N . THR A 1 91 ? 13.041 -5.989 -10.814 1.00 86.19 91 THR A N 1
ATOM 716 C CA . THR A 1 91 ? 12.427 -6.143 -12.143 1.00 86.19 91 THR A CA 1
ATOM 717 C C . THR A 1 91 ? 13.316 -5.553 -13.238 1.00 86.19 91 THR A C 1
ATOM 719 O O . THR A 1 91 ? 13.504 -6.185 -14.279 1.00 86.19 91 THR A O 1
ATOM 722 N N . LYS A 1 92 ? 13.896 -4.371 -12.998 1.00 86.44 92 LYS A N 1
ATOM 723 C CA . LYS A 1 92 ? 14.814 -3.707 -13.929 1.00 86.44 92 LYS A CA 1
ATOM 724 C C . LYS A 1 92 ? 16.063 -4.555 -14.178 1.00 86.44 92 LYS A C 1
ATOM 726 O O . LYS A 1 92 ? 16.348 -4.873 -15.329 1.00 86.44 92 LYS A O 1
ATOM 731 N N . GLY A 1 93 ? 16.729 -5.009 -13.116 1.00 87.00 93 GLY A N 1
ATOM 732 C CA . GLY A 1 93 ? 17.918 -5.857 -13.230 1.00 87.00 93 GLY A CA 1
ATOM 733 C C . GLY A 1 93 ? 17.632 -7.186 -13.936 1.00 87.00 93 GLY A C 1
ATOM 734 O O . GLY A 1 93 ? 18.431 -7.641 -14.750 1.00 87.00 93 GLY A O 1
ATOM 735 N N . SER A 1 94 ? 16.457 -7.787 -13.705 1.00 86.75 94 SER A N 1
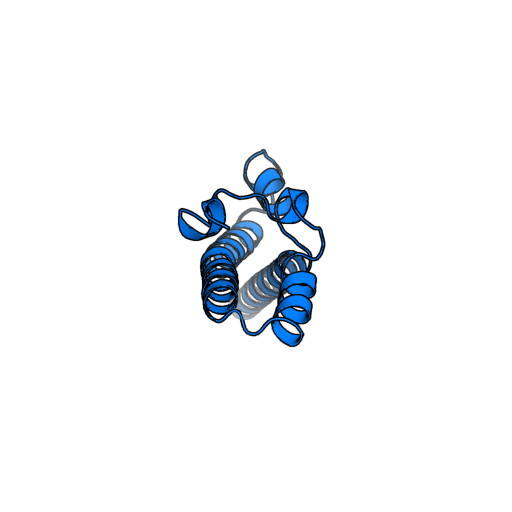ATOM 736 C CA . SER A 1 94 ? 16.049 -9.003 -14.422 1.00 86.75 94 SER A CA 1
ATOM 737 C C . SER A 1 94 ? 15.845 -8.762 -15.924 1.00 86.75 94 SER A C 1
ATOM 739 O O . SER A 1 94 ? 16.246 -9.595 -16.740 1.00 86.75 94 SER A O 1
ATOM 741 N N . LYS A 1 95 ? 15.259 -7.618 -16.300 1.00 86.25 95 LYS A N 1
ATOM 742 C CA . LYS A 1 95 ? 15.071 -7.220 -17.702 1.00 86.25 95 LYS A CA 1
ATOM 743 C C . LYS A 1 95 ? 16.412 -6.983 -18.398 1.00 86.25 95 LYS A C 1
ATOM 745 O O . LYS A 1 95 ? 16.643 -7.559 -19.458 1.00 86.25 95 LYS A O 1
ATOM 750 N N . GLU A 1 96 ? 17.299 -6.205 -17.781 1.00 88.94 96 GLU A N 1
ATOM 751 C CA . GLU A 1 96 ? 18.643 -5.916 -18.302 1.00 88.94 96 GLU A CA 1
ATOM 752 C C . GLU A 1 96 ? 19.458 -7.198 -18.499 1.00 88.94 96 GLU A C 1
ATOM 754 O O . GLU A 1 96 ? 20.087 -7.389 -19.540 1.00 88.94 96 GLU A O 1
ATOM 759 N N . TRP A 1 97 ? 19.388 -8.124 -17.539 1.00 89.56 97 TRP A N 1
ATOM 760 C CA . TRP A 1 97 ? 20.032 -9.429 -17.653 1.00 89.56 97 TRP A CA 1
ATOM 761 C C . TRP A 1 97 ? 19.484 -10.252 -18.830 1.00 89.56 97 TRP A C 1
ATOM 763 O O . TRP A 1 97 ? 20.263 -10.791 -19.617 1.00 89.56 97 TRP A O 1
ATOM 773 N N . MET A 1 98 ? 18.157 -10.305 -19.009 1.00 89.19 98 MET A N 1
ATOM 774 C CA . MET A 1 98 ? 17.549 -11.000 -20.153 1.00 89.19 98 MET A CA 1
ATOM 775 C C . MET A 1 98 ? 17.922 -10.371 -21.501 1.00 89.19 98 MET A C 1
ATOM 777 O O . MET A 1 98 ? 18.102 -11.091 -22.485 1.00 89.19 98 MET A O 1
ATOM 781 N N . GLU A 1 99 ? 18.040 -9.046 -21.574 1.00 90.00 99 GLU A N 1
ATOM 782 C CA . GLU A 1 99 ? 18.513 -8.353 -22.776 1.00 90.00 99 GLU A CA 1
ATOM 783 C C . GLU A 1 99 ? 19.993 -8.634 -23.056 1.00 90.00 99 GLU A C 1
ATOM 785 O O . GLU A 1 99 ? 20.368 -8.798 -24.217 1.00 90.00 99 GLU A O 1
ATOM 790 N N . GLY A 1 100 ? 20.819 -8.742 -22.012 1.00 90.62 100 GLY A N 1
ATOM 791 C CA . GLY A 1 100 ? 22.217 -9.156 -22.119 1.00 90.62 100 GLY A CA 1
ATOM 792 C C . GLY A 1 100 ? 22.368 -10.564 -22.696 1.00 90.62 100 GLY A C 1
ATOM 793 O O . GLY A 1 100 ? 23.180 -10.762 -23.594 1.00 90.62 100 GLY A O 1
ATOM 794 N N . ILE A 1 101 ? 21.534 -11.516 -22.260 1.00 91.12 101 ILE A N 1
ATOM 795 C CA . ILE A 1 101 ? 21.529 -12.881 -22.815 1.00 91.12 101 ILE A CA 1
ATOM 796 C C . ILE A 1 101 ? 21.173 -12.879 -24.300 1.00 91.12 101 ILE A C 1
ATOM 798 O O . ILE A 1 101 ? 21.818 -13.569 -25.070 1.00 91.12 101 ILE A O 1
ATOM 802 N N . LYS A 1 102 ? 20.168 -12.103 -24.723 1.00 80.00 102 LYS A N 1
ATOM 803 C CA . LYS A 1 102 ? 19.722 -12.076 -26.129 1.00 80.00 102 LYS A CA 1
ATOM 804 C C . LYS A 1 102 ? 20.734 -11.465 -27.104 1.00 80.00 102 LYS A C 1
ATOM 806 O O . LYS A 1 102 ? 20.555 -11.605 -28.310 1.00 80.00 102 LYS A O 1
ATOM 811 N N . LYS A 1 103 ? 21.721 -10.716 -26.606 1.00 72.69 103 LYS A N 1
ATOM 812 C CA . LYS A 1 103 ? 22.769 -10.080 -27.423 1.00 72.69 103 LYS A CA 1
ATOM 813 C C . LYS A 1 103 ? 23.958 -11.012 -27.703 1.00 72.69 103 LYS A C 1
ATOM 815 O O . LYS A 1 103 ? 24.808 -10.641 -28.510 1.00 72.69 103 LYS A O 1
ATOM 820 N N . HIS A 1 104 ? 24.009 -12.175 -27.056 1.00 52.69 104 HIS A N 1
ATOM 821 C CA . HIS A 1 104 ? 25.000 -13.233 -27.253 1.00 52.69 104 HIS A CA 1
ATOM 822 C C . HIS A 1 104 ? 24.347 -14.483 -27.849 1.00 52.69 104 HIS A C 1
ATOM 824 O O . HIS A 1 104 ? 25.087 -15.240 -28.511 1.00 52.69 104 HIS A O 1
#

Mean predicted aligned error: 6.79 Å

Foldseek 3Di:
DVVLVVPLQPALQVVVPLANLVVLVVVCVVDVPVVSVVSSVVSCVVVLVVLLVLLLVCLVDVPCPDDPSVVSQNSDHDVSNVSSVVSNVVNNVVVVVVVVVVVD

Sequence (104 aa):
MSALKADPRAVPLRDQSHNFYGLGSRMLDVFEEREICAILRKTFVTRAVDIALHARKAGATEDMGVGTGEDFLRGLEEWERILFRKAHEGTKGSKEWMEGIKKH

pLDDT: mean 82.35, std 12.21, range [43.38, 92.31]

Radius of gyration: 16.44 Å; Cα contacts (8 Å, |Δi|>4): 74; chains: 1; bounding box: 38×24×52 Å

Solvent-accessible surface area (backbone atoms only — not comparable to full-atom values): 5800 Å² total; per-residue (Å²): 109,68,60,52,70,74,45,45,76,85,51,53,45,29,82,78,29,57,50,45,67,65,52,50,53,57,46,51,76,76,41,92,51,64,66,59,56,52,47,56,52,51,35,51,58,60,42,49,55,53,40,49,53,50,19,49,49,47,63,75,36,92,72,53,81,72,63,70,50,47,55,53,60,61,27,44,24,51,71,55,45,55,50,30,50,53,45,25,51,53,45,42,53,52,50,55,51,55,53,56,57,74,76,107